Protein AF-A0A9X3BGX8-F1 (afdb_monomer)

Sequence (85 aa):
MRLLFVFLLFCVITDTTAQTKAKLKGGEFVLSGKLIGRDSGALILWYPDTAGNFSNYIYDTAYLKQGKFVFKGRISEPSFCHLLG

Foldseek 3Di:
DVVVVVVVVVVVPPDPPPPPPPQQPWDKDKDKDFDDPDQWDKKWKWAADSPPDPVHIDTDIFIGHGRITMDIDTHSDDDDIDIGD

InterPro domains:
  IPR025380 Domain of unknown function DUF4369 [PF14289] (29-83)

pLDDT: mean 79.06, std 18.05, range [47.0, 97.88]

Organism: NCBI:txid2982496

Solvent-accessible surface area (backbone atoms only — not comparable to full-atom values): 5272 Å² total; per-residue (Å²): 117,80,69,61,58,58,57,64,64,60,67,75,74,76,71,88,72,76,81,72,71,75,76,54,75,50,44,74,49,77,53,70,52,68,53,84,97,45,45,67,56,62,35,36,43,38,33,50,41,55,81,78,45,92,85,42,69,43,78,46,78,29,62,34,57,82,12,28,41,61,49,76,53,57,28,32,60,96,72,77,67,47,82,45,118

Secondary structure (DSSP, 8-state):
-HHHHHHHHHTTSS-----------PEEEEEEEE-SS--SSEEEEEEE-TTS-TT-EEEEEEE-BTTEEEEEEEESSS---EEE-

Mean predicted aligned error: 12.25 Å

Structure (mmCIF, N/CA/C/O backbone):
data_AF-A0A9X3BGX8-F1
#
_entry.id   AF-A0A9X3BGX8-F1
#
loop_
_atom_site.group_PDB
_atom_site.id
_atom_site.type_symbol
_atom_site.label_atom_id
_atom_site.label_alt_id
_atom_site.label_comp_id
_atom_site.label_asym_id
_atom_site.label_entity_id
_atom_site.label_seq_id
_atom_site.pdbx_PDB_ins_code
_atom_site.Cartn_x
_atom_site.Cartn_y
_atom_site.Cartn_z
_atom_site.occupancy
_atom_site.B_iso_or_equiv
_atom_site.auth_seq_id
_atom_site.auth_comp_id
_atom_site.auth_asym_id
_atom_site.auth_atom_id
_atom_site.pdbx_PDB_model_num
ATOM 1 N N . MET A 1 1 ? 51.867 -15.157 -40.266 1.00 53.59 1 MET A N 1
ATOM 2 C CA . MET A 1 1 ? 51.534 -14.100 -39.281 1.00 53.59 1 MET A CA 1
ATOM 3 C C . MET A 1 1 ? 50.386 -13.177 -39.718 1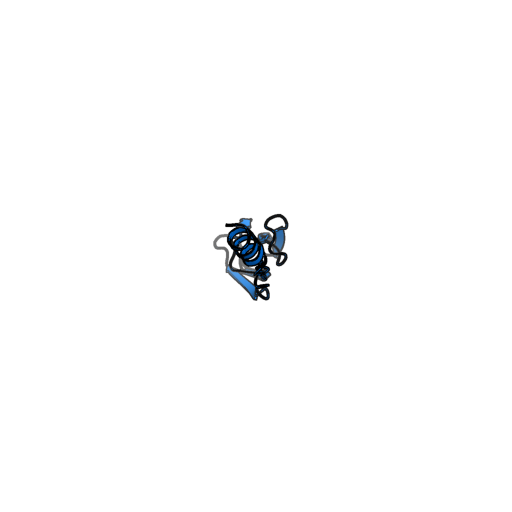.00 53.59 1 MET A C 1
ATOM 5 O O . MET A 1 1 ? 49.561 -12.860 -38.877 1.00 53.59 1 MET A O 1
ATOM 9 N N . ARG A 1 2 ? 50.271 -12.772 -41.000 1.00 54.19 2 ARG A N 1
ATOM 10 C CA . ARG A 1 2 ? 49.197 -11.866 -41.483 1.00 54.19 2 ARG A CA 1
ATOM 11 C C . ARG A 1 2 ? 47.767 -12.445 -41.456 1.00 54.19 2 ARG A C 1
ATOM 13 O O . ARG A 1 2 ? 46.840 -11.689 -41.211 1.00 54.19 2 ARG A O 1
ATOM 20 N N . LEU A 1 3 ? 47.582 -13.759 -41.642 1.00 52.50 3 LEU A N 1
ATOM 21 C CA . LEU A 1 3 ? 46.249 -14.393 -41.572 1.00 52.50 3 LEU A CA 1
ATOM 22 C C . LEU A 1 3 ? 45.730 -14.609 -40.137 1.00 52.50 3 LEU A C 1
ATOM 24 O O . LEU A 1 3 ? 44.523 -14.695 -39.939 1.00 52.50 3 LEU A O 1
ATOM 28 N N . LEU A 1 4 ? 46.619 -14.665 -39.136 1.00 53.16 4 LEU A N 1
ATOM 29 C CA . LEU A 1 4 ? 46.236 -14.931 -37.741 1.00 53.16 4 LEU A CA 1
ATOM 30 C C . LEU A 1 4 ? 45.496 -13.733 -37.114 1.00 53.16 4 LEU A C 1
ATOM 32 O O . LEU A 1 4 ? 44.590 -13.907 -36.308 1.00 53.16 4 LEU A O 1
ATOM 36 N N . PHE A 1 5 ? 45.848 -12.514 -37.535 1.00 55.06 5 PHE A N 1
ATOM 37 C CA . PHE A 1 5 ? 45.220 -11.278 -37.058 1.00 55.06 5 PHE A CA 1
ATOM 38 C C . PHE A 1 5 ? 43.800 -11.066 -37.602 1.00 55.06 5 PHE A C 1
ATOM 40 O O . PHE A 1 5 ? 42.974 -10.461 -36.926 1.00 55.06 5 PHE A O 1
ATOM 47 N N . VAL A 1 6 ? 43.492 -11.590 -38.794 1.00 58.50 6 VAL A N 1
ATOM 48 C CA . VAL A 1 6 ? 42.154 -11.460 -39.403 1.00 58.50 6 VAL A CA 1
ATOM 49 C C . VAL A 1 6 ? 41.139 -12.365 -38.698 1.00 58.50 6 VAL A C 1
ATOM 51 O O . VAL A 1 6 ? 39.983 -11.987 -38.540 1.00 58.50 6 VAL A O 1
ATOM 54 N N . PHE A 1 7 ? 41.582 -13.523 -38.200 1.00 55.44 7 PHE A N 1
ATOM 55 C CA . PHE A 1 7 ? 40.719 -14.464 -37.484 1.00 55.44 7 PHE A CA 1
ATOM 56 C C . PHE A 1 7 ? 40.304 -13.942 -36.096 1.00 55.44 7 PHE A C 1
ATOM 58 O O . PHE A 1 7 ? 39.154 -14.086 -35.694 1.00 55.44 7 PHE A O 1
ATOM 65 N N . LEU A 1 8 ? 41.211 -13.250 -35.396 1.00 56.19 8 LEU A N 1
ATOM 66 C CA . LEU A 1 8 ? 40.933 -12.619 -34.099 1.00 56.19 8 LEU A CA 1
ATOM 67 C C . LEU A 1 8 ? 39.980 -11.419 -34.200 1.00 56.19 8 LEU A C 1
ATOM 69 O O . LEU A 1 8 ? 39.225 -11.168 -33.265 1.00 56.19 8 LEU A O 1
ATOM 73 N N . LEU A 1 9 ? 39.966 -10.711 -35.334 1.00 54.31 9 LEU A N 1
ATOM 74 C CA . LEU A 1 9 ? 39.052 -9.585 -35.552 1.00 54.31 9 LEU A CA 1
ATOM 75 C C . LEU A 1 9 ? 37.602 -10.037 -35.812 1.00 54.31 9 LEU A C 1
ATOM 77 O O . LEU A 1 9 ? 36.669 -9.284 -35.548 1.00 54.31 9 LEU A O 1
ATOM 81 N N . PHE A 1 10 ? 37.404 -11.264 -36.306 1.00 54.88 10 PHE A N 1
ATOM 82 C CA . PHE A 1 10 ? 36.078 -11.799 -36.637 1.00 54.88 10 PHE A CA 1
ATOM 83 C C . PHE A 1 10 ? 35.340 -12.376 -35.414 1.00 54.88 10 PHE A C 1
ATOM 85 O O . PHE A 1 10 ? 34.112 -12.389 -35.385 1.00 54.88 10 PHE A O 1
ATOM 92 N N . CYS A 1 11 ? 36.064 -12.788 -34.365 1.00 53.09 11 CYS A N 1
ATOM 93 C CA . CYS A 1 11 ? 35.472 -13.322 -33.129 1.00 53.09 11 CYS A CA 1
ATOM 94 C C . CYS A 1 11 ? 34.864 -12.259 -32.196 1.00 53.09 11 CYS A C 1
ATOM 96 O O . CYS A 1 11 ? 34.175 -12.617 -31.249 1.00 53.09 11 CYS A O 1
ATOM 98 N N . VAL A 1 12 ? 35.094 -10.964 -32.437 1.00 54.09 12 VAL A N 1
ATOM 99 C CA . VAL A 1 12 ? 34.605 -9.879 -31.558 1.00 54.09 12 VAL A CA 1
ATOM 100 C C . VAL A 1 12 ? 33.180 -9.424 -31.923 1.00 54.09 12 VAL A C 1
ATOM 102 O O . VAL A 1 12 ? 32.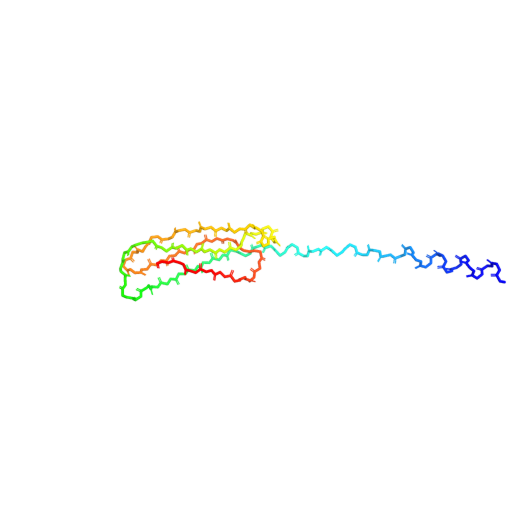594 -8.599 -31.230 1.00 54.09 12 VAL A O 1
ATOM 105 N N . ILE A 1 13 ? 32.588 -9.964 -32.996 1.00 58.56 13 ILE A N 1
ATOM 106 C CA . ILE A 1 13 ? 31.306 -9.479 -33.543 1.00 58.56 13 ILE A CA 1
ATOM 107 C C . ILE A 1 13 ? 30.106 -10.342 -33.108 1.00 58.56 13 ILE A C 1
ATOM 109 O O . ILE A 1 13 ? 28.960 -9.965 -33.340 1.00 58.56 13 ILE A O 1
ATOM 113 N N . THR A 1 14 ? 30.317 -11.484 -32.454 1.00 56.94 14 THR A N 1
ATOM 114 C CA . THR A 1 14 ? 29.204 -12.369 -32.090 1.00 56.94 14 THR A CA 1
ATOM 115 C C . THR A 1 14 ? 28.695 -12.090 -30.680 1.00 56.94 14 THR A C 1
ATOM 117 O O . THR A 1 14 ? 29.370 -12.341 -29.685 1.00 56.94 14 THR A O 1
ATOM 120 N N . ASP A 1 15 ? 27.455 -11.603 -30.670 1.00 50.38 15 ASP A N 1
ATOM 121 C CA . ASP A 1 15 ? 26.463 -11.680 -29.604 1.00 50.38 15 ASP A CA 1
ATOM 122 C C . ASP A 1 15 ? 26.586 -10.673 -28.458 1.00 50.38 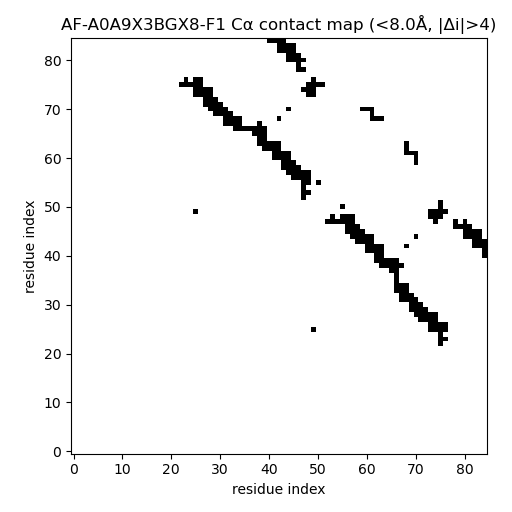15 ASP A C 1
ATOM 124 O O . ASP A 1 15 ? 26.739 -11.000 -27.282 1.00 50.38 15 ASP A O 1
ATOM 128 N N . THR A 1 16 ? 26.295 -9.412 -28.796 1.00 56.56 16 THR A N 1
ATOM 129 C CA . THR A 1 16 ? 25.520 -8.578 -27.866 1.00 56.56 16 THR A CA 1
ATOM 130 C C . THR A 1 16 ? 24.114 -9.175 -27.775 1.00 56.56 16 THR A C 1
ATOM 132 O O . THR A 1 16 ? 23.189 -8.728 -28.454 1.00 56.56 16 THR A O 1
ATOM 135 N N . THR A 1 17 ? 23.926 -10.216 -26.960 1.00 58.94 17 THR A N 1
ATOM 136 C CA . THR A 1 17 ? 22.577 -10.616 -26.561 1.00 58.94 17 THR A CA 1
ATOM 137 C C . THR A 1 17 ? 22.007 -9.461 -25.756 1.00 58.94 17 THR A C 1
ATOM 139 O O . THR A 1 17 ? 22.377 -9.250 -24.598 1.00 58.94 17 THR A O 1
ATOM 142 N N . ALA A 1 18 ? 21.140 -8.674 -26.391 1.00 49.44 18 ALA A N 1
ATOM 143 C CA . ALA A 1 18 ? 20.290 -7.719 -25.712 1.00 49.44 18 ALA A CA 1
ATOM 144 C C . ALA A 1 18 ? 19.629 -8.450 -24.537 1.00 49.44 18 ALA A C 1
ATOM 146 O O . ALA A 1 18 ? 18.824 -9.363 -24.737 1.00 49.44 18 ALA A O 1
ATOM 147 N N . GLN A 1 19 ? 20.010 -8.088 -23.310 1.00 58.94 19 GLN A N 1
ATOM 148 C CA . GLN A 1 19 ? 19.323 -8.548 -22.114 1.00 58.94 19 GLN A CA 1
ATOM 149 C C . GLN A 1 19 ? 17.902 -8.008 -22.215 1.00 58.94 19 GLN A C 1
ATOM 151 O O . GLN A 1 19 ? 17.627 -6.850 -21.900 1.00 58.94 19 GLN A O 1
ATOM 156 N N . THR A 1 20 ? 16.999 -8.835 -22.732 1.00 47.00 20 THR A N 1
ATOM 157 C CA . THR A 1 20 ? 15.575 -8.549 -22.699 1.00 47.00 20 THR A CA 1
ATOM 158 C C . THR A 1 20 ? 15.230 -8.591 -21.223 1.00 47.00 20 THR A C 1
ATOM 160 O O . THR A 1 20 ? 15.070 -9.673 -20.664 1.00 47.00 20 THR A O 1
ATOM 163 N N . LYS A 1 21 ? 15.217 -7.423 -20.561 1.00 54.25 21 LYS A N 1
ATOM 164 C CA . LYS A 1 21 ? 14.667 -7.283 -19.214 1.00 54.25 21 LYS A CA 1
ATOM 165 C C . LYS A 1 21 ? 13.316 -7.970 -19.273 1.00 54.25 21 LYS A C 1
ATOM 167 O O . LYS A 1 21 ? 12.435 -7.503 -19.998 1.00 54.25 21 LYS A O 1
ATOM 172 N N . ALA A 1 22 ? 13.193 -9.119 -18.612 1.00 49.22 22 ALA A N 1
ATOM 173 C CA . ALA A 1 22 ? 11.928 -9.810 -18.510 1.00 49.22 22 ALA A CA 1
ATOM 174 C C . ALA A 1 22 ? 10.959 -8.778 -17.944 1.00 49.22 22 ALA A C 1
ATOM 176 O O . ALA A 1 22 ? 11.102 -8.344 -16.803 1.00 49.22 22 ALA A O 1
ATOM 177 N N . LYS A 1 23 ? 10.045 -8.289 -18.786 1.00 51.03 23 LYS A N 1
ATOM 178 C CA . LYS A 1 23 ? 8.975 -7.404 -18.356 1.00 51.03 23 LYS A CA 1
ATOM 179 C C . LYS A 1 23 ? 8.095 -8.290 -17.492 1.00 51.03 23 LYS A C 1
ATOM 181 O O . LYS A 1 23 ? 7.208 -8.963 -18.017 1.00 51.03 23 LYS A O 1
ATOM 186 N N . LEU A 1 24 ? 8.430 -8.386 -16.204 1.00 53.91 24 LEU A N 1
ATOM 187 C CA . LEU A 1 24 ? 7.613 -9.055 -15.210 1.00 53.91 24 LEU A CA 1
ATOM 188 C C . LEU A 1 24 ? 6.228 -8.437 -15.379 1.00 53.91 24 LEU A C 1
ATOM 190 O O . LEU A 1 24 ? 6.043 -7.228 -15.218 1.00 53.91 24 LEU A O 1
ATOM 194 N N . LYS A 1 25 ? 5.288 -9.235 -15.897 1.00 58.03 25 LYS A N 1
ATOM 195 C CA . LYS A 1 25 ? 3.905 -8.800 -16.073 1.00 58.03 25 LYS A CA 1
ATOM 196 C C . LYS A 1 25 ? 3.427 -8.453 -14.673 1.00 58.03 25 LYS A C 1
ATOM 198 O O . LYS A 1 25 ? 3.238 -9.362 -13.873 1.00 58.03 25 LYS A O 1
ATOM 203 N N . GLY A 1 26 ? 3.317 -7.156 -14.390 1.00 61.91 26 GLY A N 1
ATOM 204 C CA . GLY A 1 26 ? 3.041 -6.687 -13.043 1.00 61.91 26 GLY A CA 1
ATOM 205 C C . GLY A 1 26 ? 1.834 -7.393 -12.442 1.00 61.91 26 GLY A C 1
ATOM 206 O O . GLY A 1 26 ? 0.779 -7.479 -13.082 1.00 61.91 26 GLY A O 1
ATOM 207 N N . GLY A 1 27 ? 2.041 -7.929 -11.242 1.00 80.25 27 GLY A N 1
ATOM 208 C CA . GLY A 1 27 ? 1.030 -8.603 -10.452 1.00 80.25 27 GLY A CA 1
ATOM 209 C C . GLY A 1 27 ? 0.086 -7.583 -9.834 1.00 80.25 27 GLY A C 1
ATOM 210 O O . GLY A 1 27 ? 0.507 -6.541 -9.326 1.00 80.25 27 GLY A O 1
ATOM 211 N N . GLU A 1 28 ? -1.207 -7.874 -9.903 1.00 88.56 28 GLU A N 1
ATOM 212 C CA . GLU A 1 28 ? -2.195 -7.190 -9.076 1.00 88.56 28 GLU A CA 1
ATOM 213 C C . GLU A 1 28 ? -1.954 -7.569 -7.612 1.00 88.56 28 GLU A C 1
ATOM 215 O O . GLU A 1 28 ? -1.638 -8.721 -7.308 1.00 88.56 28 GLU A O 1
ATOM 220 N N . PHE A 1 29 ? -2.102 -6.611 -6.701 1.00 90.00 29 PHE A N 1
ATOM 221 C CA . PHE A 1 29 ? -2.018 -6.865 -5.268 1.00 90.00 29 PHE A CA 1
ATOM 222 C C . PHE A 1 29 ? -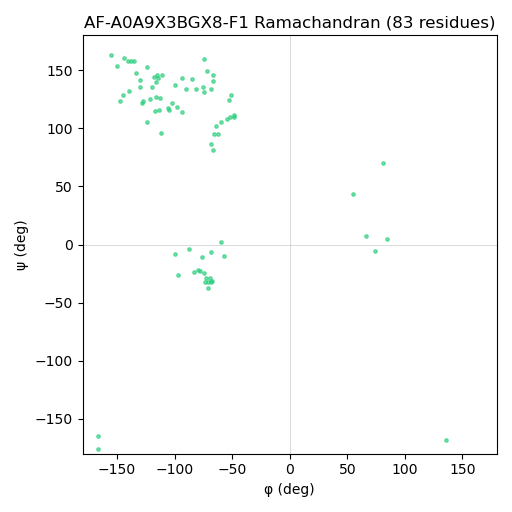3.285 -6.408 -4.553 1.00 90.00 29 PHE A C 1
ATOM 224 O O . PHE A 1 29 ? -3.964 -5.465 -4.969 1.00 90.00 29 PHE A O 1
ATOM 231 N N . VAL A 1 30 ? -3.561 -7.065 -3.427 1.00 94.06 30 VAL A N 1
ATOM 232 C CA . VAL A 1 30 ? -4.540 -6.631 -2.433 1.00 94.06 30 VAL A CA 1
ATOM 233 C C . VAL A 1 30 ? -3.849 -6.638 -1.078 1.00 94.06 30 VAL A C 1
ATOM 235 O O . VAL A 1 30 ? -3.354 -7.675 -0.644 1.00 94.06 30 VAL A O 1
ATOM 238 N N . LEU A 1 31 ? -3.826 -5.489 -0.408 1.00 94.44 31 LEU A N 1
ATOM 239 C CA . LEU A 1 31 ? -3.328 -5.363 0.958 1.00 94.44 31 LEU A CA 1
ATOM 240 C C . LEU A 1 31 ? -4.477 -4.908 1.849 1.00 94.44 31 LEU A C 1
ATOM 242 O O . LEU A 1 31 ? -4.989 -3.803 1.697 1.00 94.44 31 LEU A O 1
ATOM 246 N N . SER A 1 32 ? -4.888 -5.752 2.786 1.00 96.38 32 SER A N 1
ATOM 247 C CA . SER A 1 32 ? -5.983 -5.449 3.705 1.00 96.38 32 SER A CA 1
ATOM 248 C C . SER A 1 32 ? -5.611 -5.793 5.133 1.00 96.38 32 SER A C 1
ATOM 250 O O . SER A 1 32 ? -4.906 -6.772 5.373 1.00 96.38 32 SER A O 1
ATOM 252 N N . GLY A 1 33 ? -6.141 -5.035 6.083 1.00 95.69 33 GLY A N 1
ATOM 253 C CA . GLY A 1 33 ? -5.887 -5.268 7.496 1.00 95.69 33 GLY A 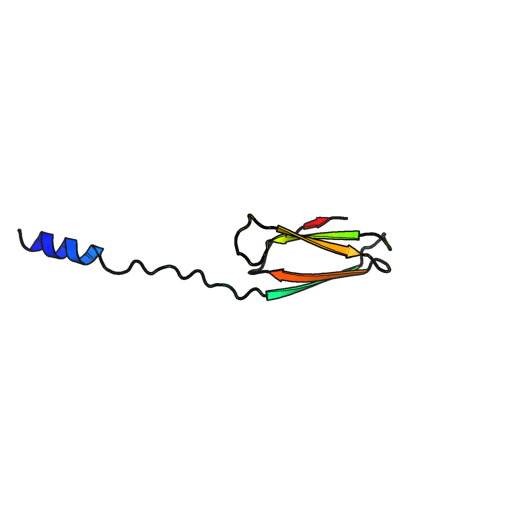CA 1
ATOM 254 C C . GLY A 1 33 ? -6.840 -4.499 8.394 1.00 95.69 33 GLY A C 1
ATOM 255 O O . GLY A 1 33 ? -7.770 -3.837 7.927 1.00 95.69 33 GLY A O 1
ATOM 256 N N . LYS A 1 34 ? -6.601 -4.605 9.703 1.00 96.25 34 LYS A N 1
ATOM 257 C CA . LYS A 1 34 ? -7.300 -3.844 10.738 1.00 96.25 34 LYS A CA 1
ATOM 258 C C . LYS A 1 34 ? -6.278 -3.160 11.644 1.00 96.25 34 LYS A C 1
ATOM 260 O O . LYS A 1 34 ? -5.445 -3.841 12.234 1.00 96.25 34 LYS A O 1
ATOM 265 N N . LEU A 1 35 ? -6.356 -1.839 11.768 1.00 94.62 35 LEU A N 1
ATOM 266 C CA . LEU A 1 35 ? -5.590 -1.074 12.742 1.00 94.62 35 LEU A CA 1
ATOM 267 C C . LEU A 1 35 ? -6.189 -1.288 14.138 1.00 94.62 35 LEU A C 1
ATOM 269 O O . LEU A 1 35 ? -7.402 -1.186 14.328 1.00 94.62 35 LEU A O 1
ATOM 273 N N . ILE A 1 36 ? -5.341 -1.593 15.117 1.00 93.94 36 ILE A N 1
ATOM 274 C CA . ILE A 1 36 ? -5.739 -1.682 16.525 1.00 93.94 36 ILE A CA 1
ATOM 275 C C . ILE A 1 36 ? -5.555 -0.296 17.149 1.00 93.94 36 ILE A C 1
ATOM 277 O O . ILE A 1 36 ? -4.527 0.341 16.940 1.00 93.94 36 ILE A O 1
ATOM 281 N N . GLY A 1 37 ? -6.551 0.180 17.900 1.00 93.62 37 GLY A N 1
ATOM 282 C CA . GLY A 1 37 ? -6.490 1.476 18.589 1.00 93.62 37 GLY A CA 1
ATOM 283 C C . GLY A 1 37 ? -6.886 2.691 17.742 1.00 93.62 37 GLY A C 1
ATOM 284 O O . GLY A 1 37 ? -6.796 3.816 18.227 1.00 93.62 37 GLY A O 1
ATOM 285 N N . ARG A 1 38 ? -7.350 2.495 16.500 1.00 94.00 38 ARG A N 1
ATOM 286 C CA . ARG A 1 38 ? -7.904 3.568 15.661 1.00 94.00 38 ARG A CA 1
ATOM 287 C C . ARG A 1 38 ? -9.009 3.039 14.752 1.00 94.00 38 ARG A C 1
ATOM 289 O O . ARG A 1 38 ? -8.760 2.160 13.931 1.00 94.00 38 ARG A O 1
ATOM 296 N N . ASP A 1 39 ? -10.196 3.633 14.847 1.00 93.88 39 ASP A N 1
ATOM 297 C CA . ASP A 1 39 ? -11.368 3.177 14.088 1.00 93.88 39 ASP A CA 1
ATOM 298 C C . ASP A 1 39 ? -11.622 3.950 12.787 1.00 93.88 39 ASP A C 1
ATOM 300 O O . ASP A 1 39 ? -12.208 3.401 11.847 1.00 93.88 39 ASP A O 1
ATOM 304 N N . SER A 1 40 ? -11.173 5.204 12.715 1.00 96.44 40 SER A N 1
ATOM 305 C CA . SER A 1 40 ? -11.401 6.121 11.594 1.00 96.44 40 SER A CA 1
ATOM 306 C C . SER A 1 40 ? -10.138 6.904 11.241 1.00 96.44 40 SER A C 1
ATOM 308 O O . SER A 1 40 ? -9.246 7.072 12.071 1.00 96.44 40 SER A O 1
ATOM 310 N N . GLY A 1 41 ? -10.072 7.413 10.013 1.00 95.50 41 GLY A N 1
ATOM 311 C CA . GLY A 1 41 ? -8.937 8.178 9.497 1.00 95.50 41 GLY A CA 1
ATOM 312 C C . GLY A 1 41 ? -8.561 7.736 8.089 1.00 95.50 41 GLY A C 1
ATOM 313 O O . GLY A 1 41 ? -9.306 6.989 7.454 1.00 95.50 41 GLY A O 1
ATOM 314 N N . ALA A 1 42 ? -7.407 8.188 7.615 1.00 96.50 42 ALA A N 1
ATOM 315 C CA . ALA A 1 42 ? -6.827 7.767 6.347 1.00 96.50 42 ALA A CA 1
ATOM 316 C C . ALA A 1 42 ? -5.485 7.075 6.597 1.00 96.50 42 ALA A C 1
ATOM 318 O O . ALA A 1 42 ? -4.742 7.464 7.497 1.00 96.50 42 ALA A O 1
ATOM 319 N N . LEU A 1 43 ? -5.196 6.055 5.799 1.00 97.25 43 LEU A N 1
ATOM 320 C CA . LEU A 1 43 ? -3.873 5.470 5.653 1.00 97.25 43 LEU A CA 1
ATOM 321 C C . LEU A 1 43 ? -3.394 5.724 4.234 1.00 97.25 43 LEU A C 1
ATOM 323 O O . LEU A 1 43 ? -4.186 5.642 3.295 1.00 97.25 43 LEU A O 1
ATOM 327 N N . ILE A 1 44 ? -2.102 5.977 4.086 1.00 97.38 44 ILE A N 1
ATOM 328 C CA . ILE A 1 44 ? -1.453 6.130 2.791 1.00 97.38 44 ILE A CA 1
ATOM 329 C C . ILE A 1 44 ? -0.502 4.955 2.593 1.00 97.38 44 ILE A C 1
ATOM 331 O O . ILE A 1 44 ? 0.353 4.694 3.439 1.00 97.38 44 ILE A O 1
ATOM 335 N N . LEU A 1 45 ? -0.650 4.250 1.476 1.00 96.94 45 LEU A N 1
ATOM 336 C CA . LEU A 1 45 ? 0.301 3.253 1.013 1.00 96.94 45 LEU A CA 1
ATOM 337 C C . LEU A 1 45 ? 1.213 3.896 -0.031 1.00 96.94 45 LEU A C 1
ATOM 339 O O . LEU A 1 45 ? 0.754 4.323 -1.090 1.00 96.94 45 LEU A O 1
ATOM 343 N N . TRP A 1 46 ? 2.504 3.942 0.274 1.00 94.81 46 TRP A N 1
ATOM 344 C CA . TRP A 1 46 ? 3.543 4.456 -0.609 1.00 94.81 46 TRP A CA 1
ATOM 345 C C . TRP A 1 46 ? 4.347 3.293 -1.200 1.00 94.81 46 TRP A C 1
ATOM 347 O O . TRP A 1 46 ? 4.980 2.537 -0.458 1.00 94.81 46 TRP A O 1
ATOM 357 N N . TYR A 1 47 ? 4.285 3.107 -2.521 1.00 91.69 47 TYR A N 1
ATOM 358 C CA . TYR A 1 47 ? 4.875 1.953 -3.218 1.00 91.69 47 TYR A CA 1
ATOM 359 C C . TYR A 1 47 ? 5.308 2.306 -4.652 1.00 91.69 47 TYR A C 1
ATOM 361 O O . TY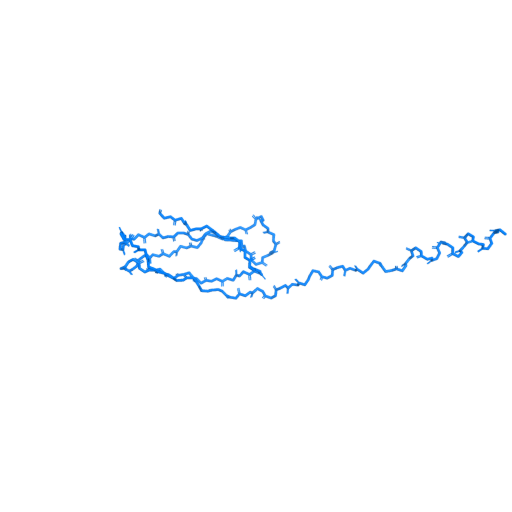R A 1 47 ? 4.760 3.247 -5.224 1.00 91.69 47 TYR A O 1
ATOM 369 N N . PRO A 1 48 ? 6.295 1.615 -5.250 1.00 88.88 48 PRO A N 1
ATOM 370 C CA . PRO A 1 48 ? 6.746 1.933 -6.602 1.00 88.88 48 PRO A CA 1
ATOM 371 C C . PRO A 1 48 ? 5.728 1.527 -7.670 1.00 88.88 48 PRO A C 1
ATOM 373 O O . PRO A 1 48 ? 5.008 0.538 -7.530 1.00 88.88 48 PRO A O 1
ATOM 376 N N . ASP A 1 49 ? 5.710 2.281 -8.766 1.00 84.56 49 ASP A N 1
ATOM 377 C CA . ASP A 1 49 ? 4.897 1.971 -9.941 1.00 84.56 49 ASP A CA 1
ATOM 378 C C . ASP A 1 49 ? 5.484 0.798 -10.757 1.00 84.56 49 ASP A C 1
ATOM 380 O O . ASP A 1 49 ? 6.671 0.475 -10.727 1.00 84.56 49 ASP A O 1
ATOM 384 N N . THR A 1 50 ? 4.627 0.187 -11.566 1.00 80.88 50 THR A N 1
ATOM 385 C CA . THR A 1 50 ? 4.884 -0.881 -12.538 1.00 80.88 50 THR A CA 1
ATOM 386 C C . THR A 1 50 ? 5.926 -0.560 -13.614 1.00 80.88 50 THR A C 1
ATOM 388 O O . THR A 1 50 ? 6.333 -1.458 -14.353 1.00 80.88 50 THR A O 1
ATOM 391 N N . ALA A 1 51 ? 6.376 0.693 -13.725 1.00 70.31 51 ALA A N 1
ATOM 392 C CA . ALA A 1 51 ? 7.371 1.122 -14.704 1.00 70.31 51 ALA A CA 1
ATOM 393 C C . ALA A 1 51 ? 8.783 0.552 -14.450 1.00 70.31 51 ALA A C 1
ATOM 395 O O . ALA A 1 51 ? 9.670 0.755 -15.279 1.00 70.31 51 ALA A O 1
ATOM 396 N N . GLY A 1 52 ? 9.016 -0.144 -13.328 1.00 58.81 52 GLY A N 1
ATOM 397 C CA . GLY A 1 52 ? 10.312 -0.754 -12.997 1.00 58.81 52 GLY A CA 1
ATOM 398 C C . GLY A 1 52 ? 11.434 0.260 -12.738 1.00 58.81 52 GLY A C 1
ATOM 399 O O . GLY A 1 52 ? 12.593 -0.119 -12.595 1.00 58.81 52 GLY A O 1
ATOM 400 N N . ASN A 1 53 ? 11.095 1.550 -12.683 1.00 62.66 53 ASN A N 1
ATOM 401 C CA . ASN A 1 53 ? 11.983 2.620 -12.263 1.00 62.66 53 ASN A CA 1
ATOM 402 C C . ASN A 1 53 ? 11.564 3.055 -10.858 1.00 62.66 53 ASN A C 1
ATOM 404 O O . ASN A 1 53 ? 10.482 3.615 -10.683 1.00 62.66 53 ASN A O 1
ATOM 408 N N . PHE A 1 54 ? 12.462 2.887 -9.883 1.00 64.69 54 PHE A N 1
ATOM 409 C CA . PHE A 1 54 ? 12.326 3.378 -8.500 1.00 64.69 54 PHE A CA 1
ATOM 410 C C . PHE A 1 54 ? 12.169 4.906 -8.389 1.00 64.69 54 PHE A C 1
ATOM 412 O O . PHE A 1 54 ? 12.133 5.450 -7.294 1.00 64.69 54 PHE A O 1
ATOM 419 N N . SER A 1 55 ? 12.127 5.622 -9.510 1.00 68.81 55 SER A N 1
ATOM 420 C CA . SER A 1 55 ? 11.903 7.064 -9.578 1.00 68.81 55 SER A CA 1
ATOM 421 C C . SER A 1 55 ? 10.424 7.435 -9.440 1.00 68.81 55 SER A C 1
ATOM 423 O O . SER A 1 55 ? 10.124 8.565 -9.069 1.00 68.81 55 SER A O 1
ATOM 425 N N . ASN A 1 56 ? 9.510 6.498 -9.721 1.00 82.19 56 ASN A N 1
ATOM 426 C CA . ASN A 1 56 ? 8.072 6.744 -9.707 1.00 82.19 56 ASN A CA 1
ATOM 427 C C . ASN A 1 56 ? 7.416 5.955 -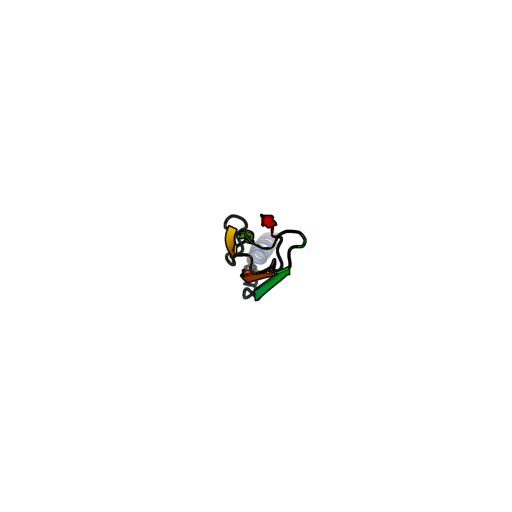8.576 1.00 82.19 56 ASN A C 1
ATOM 429 O O . ASN A 1 56 ? 7.389 4.724 -8.599 1.00 82.19 56 ASN A O 1
ATOM 433 N N . TYR A 1 57 ? 6.859 6.681 -7.610 1.00 88.44 57 TYR A N 1
ATOM 434 C CA . TYR A 1 57 ? 6.086 6.106 -6.520 1.00 88.44 57 TYR A CA 1
ATOM 435 C C . TYR A 1 57 ? 4.629 6.550 -6.575 1.00 88.44 57 TYR A C 1
ATOM 437 O O . TYR A 1 57 ? 4.312 7.684 -6.929 1.00 88.44 57 TYR A O 1
ATOM 445 N N . ILE A 1 58 ? 3.758 5.643 -6.161 1.00 91.19 58 ILE A N 1
ATOM 446 C CA . ILE A 1 58 ? 2.327 5.835 -6.003 1.00 91.19 58 ILE A CA 1
ATOM 447 C C . ILE A 1 58 ? 2.042 6.087 -4.522 1.00 91.19 58 ILE A C 1
ATOM 449 O O . ILE A 1 58 ? 2.586 5.405 -3.653 1.00 91.1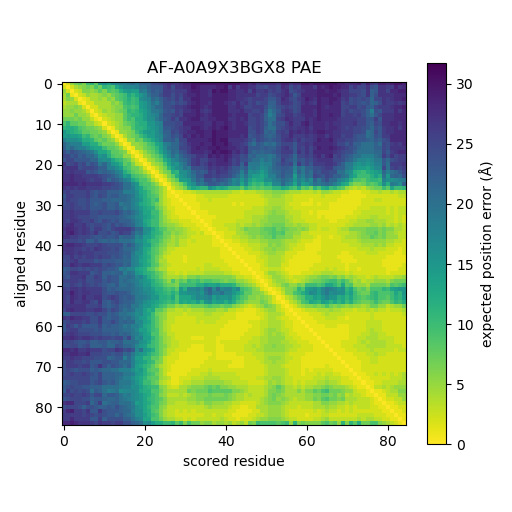9 58 ILE A O 1
ATOM 453 N N . TYR A 1 59 ? 1.172 7.060 -4.254 1.00 94.38 59 TYR A N 1
ATOM 454 C CA . TYR A 1 59 ? 0.589 7.326 -2.942 1.00 94.38 59 TYR A CA 1
ATOM 455 C C . TYR A 1 59 ? -0.898 6.991 -3.014 1.00 94.38 59 TYR A C 1
ATOM 457 O O . TYR A 1 59 ? -1.700 7.796 -3.482 1.00 94.38 59 TYR A O 1
ATOM 465 N N . ASP A 1 60 ? -1.261 5.784 -2.596 1.00 95.56 60 ASP A N 1
ATOM 466 C CA . ASP A 1 60 ? -2.656 5.346 -2.559 1.00 95.56 60 ASP A CA 1
ATOM 467 C C . ASP A 1 60 ? -3.242 5.603 -1.170 1.00 95.56 60 ASP A C 1
ATOM 469 O O . ASP A 1 60 ? -2.539 5.473 -0.173 1.00 95.56 60 ASP A O 1
ATOM 473 N N . THR A 1 61 ? -4.512 5.988 -1.083 1.00 97.06 61 THR A N 1
ATOM 474 C CA . THR A 1 61 ? -5.154 6.371 0.181 1.00 97.06 61 THR A CA 1
ATOM 475 C C . THR A 1 61 ? -6.356 5.483 0.464 1.00 97.06 61 THR A C 1
ATOM 477 O O . THR A 1 61 ? -7.298 5.424 -0.322 1.00 97.06 61 THR A O 1
ATOM 480 N N . ALA A 1 62 ? -6.368 4.850 1.636 1.00 97.50 62 ALA A N 1
ATOM 481 C CA . ALA A 1 62 ? -7.495 4.070 2.123 1.00 97.50 62 ALA A CA 1
ATOM 482 C C . ALA A 1 62 ? -8.069 4.702 3.390 1.00 97.50 62 ALA A C 1
ATOM 484 O O . ALA A 1 62 ? -7.365 4.919 4.377 1.00 97.50 62 ALA A O 1
ATOM 485 N N . TYR A 1 63 ? -9.376 4.950 3.388 1.00 97.12 63 TYR A N 1
ATOM 486 C CA . TYR A 1 63 ? -10.078 5.394 4.586 1.00 97.12 63 TYR A CA 1
ATOM 487 C C . TYR A 1 63 ? -10.415 4.210 5.487 1.00 97.12 63 TYR A C 1
ATOM 489 O O . TYR A 1 63 ? -10.941 3.190 5.032 1.00 97.12 63 TYR A O 1
ATOM 497 N N . LEU A 1 64 ? -10.148 4.373 6.779 1.00 97.31 64 LEU A N 1
ATOM 498 C CA . LEU A 1 64 ? -10.494 3.391 7.793 1.00 97.31 64 LEU A CA 1
ATOM 499 C C . LEU A 1 64 ? -12.009 3.313 7.966 1.00 97.31 64 LEU A C 1
ATOM 501 O O . LEU A 1 64 ? -12.691 4.327 8.127 1.00 97.31 64 LEU A O 1
ATOM 505 N N . LYS A 1 65 ? -12.524 2.084 8.001 1.00 96.62 65 LYS A N 1
ATOM 506 C CA . LYS A 1 65 ? -13.896 1.778 8.413 1.00 96.62 65 LYS A CA 1
ATOM 507 C C . LYS A 1 65 ? -13.853 0.765 9.547 1.00 96.62 65 LYS A C 1
ATOM 509 O O . LYS A 1 65 ? -13.560 -0.405 9.307 1.00 96.62 65 LYS A O 1
ATOM 514 N N . GLN A 1 66 ? -14.121 1.208 10.778 1.00 96.69 66 GLN A N 1
ATOM 515 C CA . GLN A 1 66 ? -13.998 0.373 11.989 1.00 96.69 66 GLN A CA 1
ATOM 516 C C . GLN A 1 66 ? -12.593 -0.248 12.112 1.00 96.69 66 GLN A C 1
ATOM 518 O O . GLN A 1 66 ? -12.423 -1.455 12.316 1.00 96.69 66 GLN A O 1
ATOM 523 N N . GLY A 1 67 ? -11.584 0.580 11.842 1.00 96.19 67 GLY A N 1
ATOM 524 C CA . GLY A 1 67 ? -10.171 0.217 11.820 1.00 96.19 67 GLY A CA 1
ATOM 525 C C . GLY A 1 67 ? -9.748 -0.605 10.605 1.00 96.19 67 GLY A C 1
ATOM 526 O O . GLY A 1 67 ? -8.561 -0.846 10.433 1.00 96.19 67 GLY A O 1
ATOM 527 N N . LYS A 1 68 ? -10.668 -1.035 9.732 1.00 97.88 68 LYS A N 1
ATOM 528 C CA . LYS A 1 68 ? -10.338 -1.841 8.549 1.00 97.88 68 LYS A CA 1
ATOM 529 C C . LYS A 1 68 ? -9.927 -0.967 7.367 1.00 97.88 68 LYS A C 1
ATOM 531 O O . LYS A 1 68 ? -10.552 0.064 7.127 1.00 97.88 68 LYS A O 1
ATOM 536 N N . PHE A 1 69 ? -8.943 -1.429 6.600 1.00 97.38 69 PHE A N 1
ATOM 537 C CA . PHE A 1 69 ? -8.500 -0.818 5.345 1.00 97.38 69 PHE A CA 1
ATOM 538 C C . PHE A 1 69 ? -8.288 -1.869 4.254 1.00 97.38 69 PHE A C 1
ATOM 540 O O . PHE A 1 69 ? -8.071 -3.049 4.544 1.00 97.38 69 PHE A O 1
ATOM 547 N N . VAL A 1 70 ? -8.328 -1.420 2.998 1.00 97.50 70 VAL A N 1
ATOM 548 C CA . VAL A 1 70 ? -7.994 -2.217 1.814 1.00 97.50 70 VAL A CA 1
ATOM 549 C C . VAL A 1 70 ? -7.321 -1.308 0.786 1.00 97.50 70 VAL A C 1
ATOM 551 O O . VAL A 1 70 ? -7.891 -0.283 0.425 1.00 97.50 70 VAL A O 1
ATOM 554 N N . PHE A 1 71 ? -6.162 -1.724 0.288 1.00 96.50 71 PHE A N 1
ATOM 555 C CA . PHE A 1 71 ? -5.482 -1.171 -0.880 1.00 96.50 71 PHE A CA 1
ATOM 556 C C . PHE A 1 71 ? -5.511 -2.187 -2.018 1.00 96.50 71 PHE A C 1
ATOM 558 O O . PHE A 1 71 ? -5.432 -3.398 -1.779 1.00 96.50 71 PHE A O 1
ATOM 565 N N . LYS A 1 72 ? -5.615 -1.693 -3.252 1.00 94.25 72 LYS A N 1
ATOM 566 C CA . LYS A 1 72 ? -5.561 -2.507 -4.468 1.00 94.25 72 LYS A CA 1
ATOM 567 C C . LYS A 1 72 ? -4.746 -1.772 -5.514 1.00 94.25 72 LYS A C 1
ATOM 569 O O . LYS A 1 72 ? -5.006 -0.606 -5.781 1.00 94.25 72 LYS A O 1
ATOM 574 N N . GLY A 1 73 ? -3.813 -2.465 -6.144 1.00 90.50 73 GLY A N 1
ATOM 575 C CA . GLY A 1 73 ? -2.968 -1.847 -7.154 1.00 90.50 73 GLY A CA 1
ATOM 576 C C . GLY A 1 73 ? -2.204 -2.870 -7.967 1.00 90.50 73 GLY A C 1
ATOM 577 O O . GLY A 1 73 ? -2.523 -4.059 -7.962 1.00 90.50 73 GLY A O 1
ATOM 578 N N . ARG A 1 74 ? -1.193 -2.393 -8.689 1.00 88.50 74 ARG A N 1
ATOM 579 C CA . ARG A 1 74 ? -0.325 -3.221 -9.528 1.00 88.50 74 ARG A CA 1
ATOM 580 C C . ARG A 1 74 ? 1.126 -2.907 -9.205 1.00 88.50 74 ARG A C 1
ATOM 582 O O . ARG A 1 74 ? 1.481 -1.739 -9.109 1.00 88.50 74 ARG A O 1
ATOM 589 N N . ILE A 1 75 ? 1.946 -3.945 -9.079 1.00 86.38 75 ILE A N 1
ATOM 590 C CA . ILE A 1 75 ? 3.401 -3.839 -8.907 1.00 86.38 75 ILE A CA 1
ATOM 591 C C . ILE A 1 75 ? 4.093 -4.752 -9.913 1.00 86.38 75 ILE A C 1
ATOM 593 O O . ILE A 1 75 ? 3.598 -5.836 -10.214 1.00 86.38 75 ILE A O 1
ATOM 597 N N . SER A 1 76 ? 5.216 -4.317 -10.479 1.00 82.62 76 SER A N 1
ATOM 598 C CA . SER A 1 76 ? 5.970 -5.117 -11.457 1.00 82.62 76 SER A CA 1
ATOM 599 C C . SER A 1 76 ? 6.610 -6.353 -10.828 1.00 82.62 76 SER A C 1
ATOM 601 O O . SER A 1 76 ? 6.721 -7.386 -11.478 1.00 82.62 76 SER A O 1
ATOM 603 N N . GLU A 1 77 ? 7.000 -6.252 -9.563 1.00 77.81 77 GLU A N 1
ATOM 604 C CA . GLU A 1 77 ? 7.727 -7.273 -8.818 1.00 77.81 77 GLU A CA 1
ATOM 605 C C . GLU A 1 77 ? 7.477 -7.110 -7.312 1.00 77.81 77 GLU A C 1
ATOM 607 O O . GLU A 1 77 ? 6.999 -6.049 -6.892 1.00 77.81 77 GLU A O 1
ATOM 612 N N . PRO A 1 78 ? 7.771 -8.130 -6.483 1.00 83.06 78 PRO A N 1
ATOM 613 C CA . PRO A 1 78 ? 7.789 -7.961 -5.037 1.00 83.06 78 PRO A CA 1
ATOM 614 C C . PRO A 1 78 ? 8.680 -6.779 -4.652 1.00 83.06 78 PRO A C 1
ATOM 616 O O . PRO A 1 78 ? 9.853 -6.736 -5.013 1.00 83.06 78 PRO A O 1
A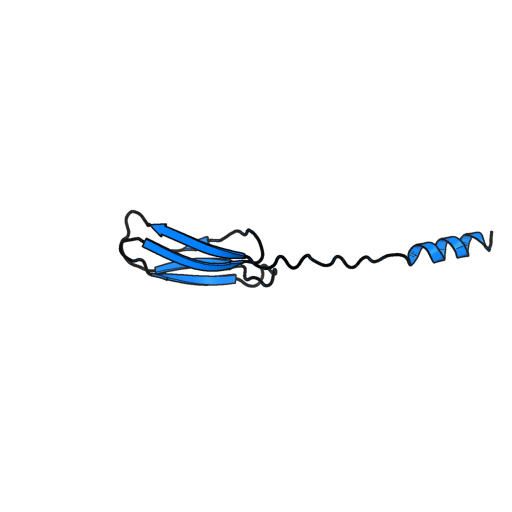TOM 619 N N . SER A 1 79 ? 8.117 -5.821 -3.921 1.00 83.31 79 SER A N 1
ATOM 620 C CA . SER A 1 79 ? 8.794 -4.568 -3.608 1.00 83.31 79 SER A CA 1
ATOM 621 C C . SER A 1 79 ? 8.531 -4.126 -2.178 1.00 83.31 79 SER A C 1
ATOM 623 O O . SER A 1 79 ? 7.532 -4.494 -1.557 1.00 83.31 79 SER A O 1
ATOM 625 N N . PHE A 1 80 ? 9.430 -3.284 -1.676 1.00 87.75 80 PHE A N 1
ATOM 626 C CA . PHE A 1 80 ? 9.219 -2.543 -0.449 1.00 87.75 80 PHE A CA 1
ATOM 627 C C . PHE A 1 80 ? 8.086 -1.518 -0.612 1.00 87.75 80 PHE A C 1
ATOM 629 O O . PHE A 1 80 ? 7.903 -0.938 -1.687 1.00 87.75 80 PHE A O 1
ATOM 636 N N . CYS A 1 81 ? 7.338 -1.301 0.466 1.00 90.75 81 CYS A N 1
ATOM 637 C CA . CYS A 1 81 ? 6.313 -0.269 0.570 1.00 90.75 81 CYS A CA 1
ATOM 638 C C . CYS A 1 81 ? 6.297 0.308 1.987 1.00 90.75 81 CYS A C 1
ATOM 640 O O . CYS A 1 81 ? 6.769 -0.322 2.936 1.00 90.75 81 CYS A O 1
ATOM 642 N N . HIS A 1 82 ? 5.727 1.501 2.129 1.00 93.38 82 HIS A N 1
ATOM 643 C CA . HIS A 1 82 ? 5.528 2.146 3.419 1.00 93.38 82 HIS A CA 1
ATOM 644 C C . HIS A 1 82 ? 4.044 2.383 3.665 1.00 93.38 82 HIS A C 1
ATOM 646 O O . HIS A 1 82 ? 3.330 2.870 2.789 1.00 93.38 82 HIS A O 1
ATOM 652 N N . LEU A 1 83 ? 3.600 2.079 4.882 1.00 93.88 83 LEU A N 1
ATOM 653 C CA . LEU A 1 83 ? 2.273 2.431 5.365 1.00 93.88 83 LEU A CA 1
ATOM 654 C C . LEU A 1 83 ? 2.393 3.644 6.291 1.00 93.88 83 LEU A C 1
ATOM 656 O O . LEU A 1 83 ? 3.113 3.591 7.287 1.00 93.88 83 LEU A O 1
ATOM 660 N N . LEU A 1 84 ? 1.701 4.727 5.950 1.00 93.31 84 LEU A N 1
ATOM 661 C CA . LEU A 1 84 ? 1.716 6.000 6.668 1.00 93.31 84 LEU A CA 1
ATOM 662 C C . LEU A 1 84 ? 0.312 6.279 7.224 1.00 93.31 84 LEU A C 1
ATOM 664 O O . LEU A 1 84 ? -0.678 6.013 6.538 1.00 93.31 84 LEU A O 1
ATOM 668 N N . GLY A 1 85 ? 0.208 6.806 8.447 1.00 82.94 85 GLY A N 1
ATOM 669 C CA . GLY A 1 85 ? -1.077 7.044 9.113 1.00 82.94 85 GLY A CA 1
ATOM 670 C C . GLY A 1 85 ? -0.967 7.807 10.417 1.00 82.94 85 GLY A C 1
ATOM 671 O O . GLY A 1 85 ? 0.025 7.614 11.142 1.00 82.94 85 GLY A O 1
#

Radius of gyration: 24.4 Å; Cα contacts (8 Å, |Δi|>4): 134; chains: 1; bounding box: 66×23×60 Å

Nearest PDB structures (foldseek):
  1phs-assembly1_A  TM=5.079E-01  e=1.293E+00  Phaseolus vulgaris
  6byc-assembly1_A  TM=4.448E-01  e=4.268E+00  Xanthomonas citri pv. citri str. 306
  8wa2-assembly1_D  TM=4.633E-01  e=6.003E+00  Chlamydomonas reinhardtii
  6byi-assembly1_A  TM=4.467E-01  e=5.671E+00  Xanthomonas citri pv. citri str. 306
  6bye-assembly1_B  TM=4.121E-01  e=9.461E+00  Xanthomonas citri pv. citri str. 306